Protein AF-A0A926KRE2-F1 (afdb_monomer_lite)

InterPro domains:
  IPR025177 Cell division inhibitor MciZ [PF13072] (1-24)

pLDDT: mean 75.76, std 13.04, range [48.88, 95.81]

Organism: NCBI:txid2770274

Foldseek 3Di:
DDWAADQADIDDDDDPVVVVVVVVVVDVVCDDPDDVRNVSNPDDHPPDDPPPPPPPDPPDDDDDDD

Secondary structure (DSSP, 8-state):
-EEEEETTEEEEES-HHHHHHHHHHHHHHH-TT--HHHHHHHS-------------S----PPPP-

Structure (mmCIF, N/CA/C/O backbone):
data_AF-A0A926KRE2-F1
#
_entry.id   AF-A0A926KRE2-F1
#
loop_
_atom_site.group_PDB
_atom_site.id
_atom_site.type_symbol
_atom_site.label_atom_id
_atom_site.label_alt_id
_atom_site.label_comp_id
_atom_site.label_asym_id
_atom_site.label_entity_id
_atom_site.label_seq_id
_atom_site.pdbx_PDB_ins_code
_atom_site.Cartn_x
_atom_site.Cartn_y
_atom_site.Cartn_z
_atom_site.occupancy
_atom_site.B_iso_or_equiv
_atom_site.auth_seq_id
_atom_site.auth_comp_id
_atom_site.auth_asym_id
_atom_site.auth_atom_id
_atom_site.pdbx_PDB_model_num
ATOM 1 N N . MET A 1 1 ? 11.822 -0.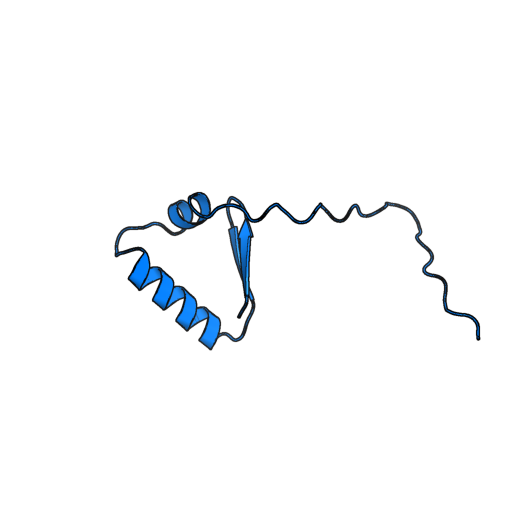063 1.117 1.00 86.69 1 MET A N 1
ATOM 2 C CA . MET A 1 1 ? 10.528 -0.583 0.605 1.00 86.69 1 MET A CA 1
ATOM 3 C C . MET A 1 1 ? 9.728 0.530 -0.084 1.00 86.69 1 MET A C 1
ATOM 5 O O . MET A 1 1 ? 9.855 1.675 0.329 1.00 86.69 1 MET A O 1
ATOM 9 N N . LYS A 1 2 ? 8.970 0.217 -1.146 1.00 87.75 2 LYS A N 1
ATOM 10 C CA . LYS A 1 2 ? 8.083 1.121 -1.906 1.00 87.75 2 LYS A CA 1
ATOM 11 C C . LYS A 1 2 ? 6.623 0.676 -1.765 1.00 87.75 2 LYS A C 1
ATOM 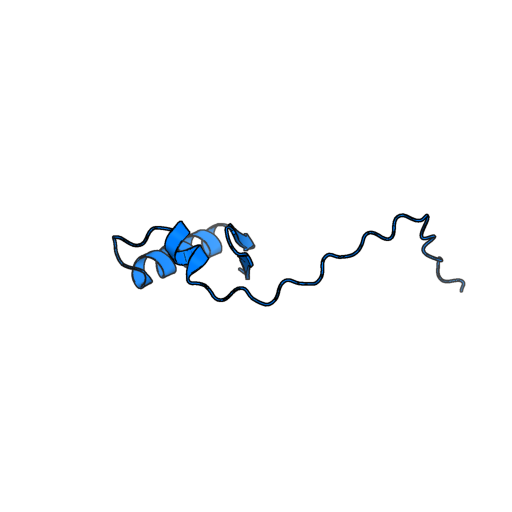13 O O . LYS A 1 2 ? 6.361 -0.528 -1.746 1.00 87.75 2 LYS A O 1
ATOM 18 N N . SER A 1 3 ? 5.693 1.624 -1.731 1.00 85.69 3 SER A N 1
ATOM 19 C CA . SER A 1 3 ? 4.251 1.373 -1.754 1.00 85.69 3 SER A CA 1
ATOM 20 C C . SER A 1 3 ? 3.631 1.940 -3.031 1.00 85.69 3 SER A C 1
ATOM 22 O O . SER A 1 3 ? 3.956 3.044 -3.463 1.00 85.69 3 SER A O 1
ATOM 24 N N . TYR A 1 4 ? 2.742 1.168 -3.647 1.00 85.75 4 TYR A N 1
ATOM 25 C CA . TYR A 1 4 ? 1.933 1.591 -4.782 1.00 85.75 4 TYR A CA 1
ATOM 26 C C . TYR A 1 4 ? 0.475 1.407 -4.415 1.00 85.75 4 TYR A C 1
ATOM 28 O O . TYR A 1 4 ? 0.061 0.319 -4.010 1.00 85.75 4 TYR A O 1
ATOM 36 N N . VAL A 1 5 ? -0.296 2.472 -4.565 1.00 79.44 5 VAL A N 1
ATOM 37 C CA . VAL A 1 5 ? -1.708 2.483 -4.209 1.00 79.44 5 VAL A CA 1
ATOM 38 C C . VAL A 1 5 ? -2.520 2.585 -5.486 1.00 79.44 5 VAL A C 1
ATOM 40 O O . VAL A 1 5 ? -2.231 3.390 -6.367 1.00 79.44 5 VAL A O 1
ATOM 43 N N . THR A 1 6 ? -3.526 1.734 -5.586 1.00 75.44 6 THR A N 1
ATOM 44 C CA . THR A 1 6 ? -4.576 1.786 -6.599 1.00 75.44 6 THR A CA 1
ATOM 45 C C . THR A 1 6 ? -5.918 1.725 -5.884 1.00 75.44 6 THR A C 1
ATOM 47 O O . THR A 1 6 ? -5.975 1.304 -4.732 1.00 75.44 6 THR A O 1
ATOM 50 N N . ASP A 1 7 ? -6.989 2.061 -6.591 1.00 68.94 7 ASP A N 1
ATOM 51 C CA . ASP A 1 7 ? -8.347 2.228 -6.055 1.00 68.94 7 ASP A CA 1
ATOM 52 C C . ASP A 1 7 ? -8.841 1.103 -5.113 1.00 68.94 7 ASP A C 1
ATOM 54 O O . ASP A 1 7 ? -9.575 1.344 -4.160 1.00 68.94 7 ASP A O 1
ATOM 58 N N . ARG A 1 8 ? -8.409 -0.148 -5.343 1.00 75.12 8 ARG A N 1
ATOM 59 C CA . ARG A 1 8 ? -8.834 -1.329 -4.558 1.00 75.12 8 ARG A CA 1
ATOM 60 C C . ARG A 1 8 ? -7.691 -2.155 -3.983 1.00 75.12 8 ARG A C 1
ATOM 62 O O . ARG A 1 8 ? -7.912 -3.245 -3.463 1.00 75.12 8 ARG A O 1
ATOM 69 N N . GLN A 1 9 ? -6.458 -1.706 -4.169 1.00 82.50 9 GLN A N 1
ATOM 70 C CA . GLN A 1 9 ? -5.296 -2.577 -4.066 1.00 82.50 9 GLN A CA 1
ATOM 71 C C . GLN A 1 9 ? -4.084 -1.768 -3.611 1.00 82.50 9 GLN A C 1
ATOM 73 O O . GLN A 1 9 ? -3.752 -0.741 -4.204 1.00 82.50 9 GLN A O 1
ATOM 78 N N . ILE A 1 10 ? -3.387 -2.284 -2.601 1.00 84.94 10 ILE A N 1
ATOM 79 C CA . ILE A 1 10 ? -2.113 -1.751 -2.119 1.00 84.94 10 ILE A CA 1
ATOM 80 C C . ILE A 1 10 ? -1.037 -2.781 -2.456 1.00 84.94 10 ILE A C 1
ATOM 82 O O . ILE A 1 10 ? -1.147 -3.949 -2.086 1.00 84.94 10 ILE A O 1
ATOM 86 N N . ARG A 1 11 ? 0.006 -2.362 -3.172 1.00 88.25 11 ARG A N 1
ATOM 87 C CA . ARG A 1 11 ? 1.168 -3.196 -3.498 1.00 88.25 11 ARG A CA 1
ATOM 88 C C . ARG A 1 11 ? 2.375 -2.694 -2.721 1.00 88.25 11 ARG A C 1
ATOM 90 O O . ARG A 1 11 ? 2.758 -1.536 -2.856 1.00 88.25 11 ARG A O 1
ATOM 97 N N . LEU A 1 12 ? 2.990 -3.572 -1.934 1.00 90.25 12 LEU A N 1
ATOM 98 C CA . LEU A 1 12 ? 4.199 -3.282 -1.164 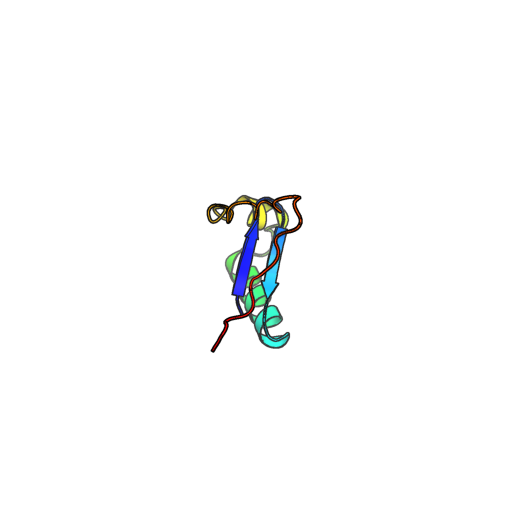1.00 90.25 12 LEU A CA 1
ATOM 99 C C . LEU A 1 12 ? 5.377 -4.058 -1.759 1.00 90.25 12 LEU A C 1
ATOM 101 O O . LEU A 1 12 ? 5.297 -5.274 -1.911 1.00 90.25 12 LEU A O 1
ATOM 105 N N . VAL A 1 13 ? 6.466 -3.367 -2.097 1.00 91.19 13 VAL A N 1
ATOM 106 C CA . VAL A 1 13 ? 7.651 -3.961 -2.739 1.00 91.19 13 VAL A CA 1
ATOM 107 C C . VAL A 1 13 ? 8.902 -3.631 -1.926 1.00 91.19 13 VAL A C 1
ATOM 109 O O . VAL A 1 13 ? 9.280 -2.468 -1.781 1.00 91.19 13 VAL A O 1
ATOM 112 N N . GLY A 1 14 ? 9.571 -4.643 -1.379 1.00 92.50 14 GLY A N 1
ATOM 113 C CA . GLY A 1 14 ? 10.778 -4.473 -0.568 1.00 92.50 14 GLY A CA 1
ATOM 114 C C . GLY A 1 14 ? 11.184 -5.756 0.150 1.00 92.50 14 GLY A C 1
ATOM 115 O O . GLY A 1 14 ? 10.647 -6.826 -0.131 1.00 92.50 14 GLY A O 1
ATOM 116 N N . LYS A 1 15 ? 12.121 -5.653 1.096 1.00 95.81 15 LYS A N 1
ATOM 117 C CA . LYS A 1 15 ? 12.506 -6.786 1.946 1.00 95.81 15 LYS A CA 1
ATOM 1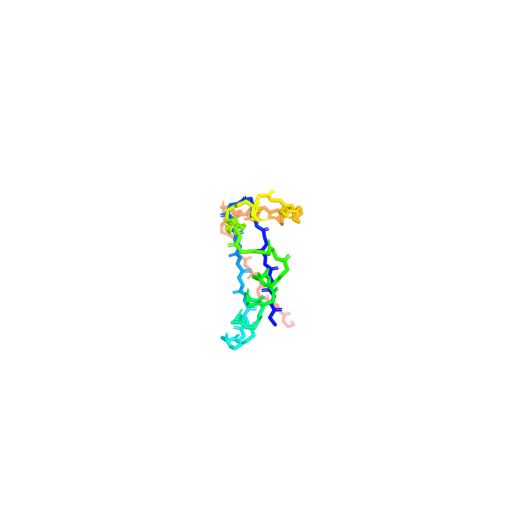18 C C . LYS A 1 15 ? 11.353 -7.129 2.895 1.00 95.81 15 LYS A C 1
ATOM 120 O O . LYS A 1 15 ? 10.671 -6.235 3.395 1.00 95.81 15 LYS A O 1
ATOM 125 N N . ALA A 1 16 ? 11.170 -8.414 3.198 1.00 93.88 16 ALA A N 1
ATOM 126 C CA . ALA A 1 16 ? 10.056 -8.889 4.026 1.00 93.88 16 ALA A CA 1
ATOM 127 C C . ALA A 1 16 ? 9.958 -8.172 5.388 1.00 93.88 16 ALA A C 1
ATOM 129 O O . ALA A 1 16 ? 8.869 -7.800 5.827 1.00 93.88 16 ALA A O 1
ATOM 130 N N . TRP A 1 17 ? 11.099 -7.906 6.031 1.00 95.81 17 TRP A N 1
ATOM 131 C CA . TRP A 1 17 ? 11.135 -7.196 7.311 1.00 95.81 17 TRP A CA 1
ATOM 132 C C . TRP A 1 17 ? 10.690 -5.727 7.197 1.00 95.81 17 TRP A C 1
ATOM 134 O O . TRP A 1 17 ? 10.043 -5.214 8.109 1.00 95.81 17 TRP A O 1
ATOM 144 N N . GLU A 1 18 ? 10.980 -5.056 6.077 1.00 93.75 18 GLU A N 1
ATOM 145 C CA . GLU A 1 18 ? 10.525 -3.683 5.828 1.00 93.75 18 GLU A CA 1
ATOM 146 C C . GLU A 1 18 ? 9.009 -3.649 5.631 1.00 93.75 18 GLU A C 1
ATOM 148 O O . GLU A 1 18 ? 8.336 -2.758 6.146 1.00 93.75 18 GLU A O 1
ATOM 153 N N . ILE A 1 19 ? 8.472 -4.644 4.913 1.00 91.75 19 ILE A N 1
ATOM 154 C CA . ILE A 1 19 ? 7.032 -4.790 4.678 1.00 91.75 19 ILE A CA 1
ATOM 155 C C . ILE A 1 19 ? 6.300 -4.977 6.007 1.00 91.75 19 ILE A C 1
ATOM 157 O O . ILE A 1 19 ? 5.351 -4.247 6.290 1.00 91.75 19 ILE A O 1
ATOM 161 N N . LYS A 1 20 ? 6.788 -5.886 6.859 1.00 92.44 20 LYS A N 1
ATOM 162 C CA . LYS A 1 20 ? 6.229 -6.109 8.198 1.00 92.44 20 LYS A CA 1
ATOM 163 C C . LYS A 1 20 ? 6.235 -4.828 9.034 1.00 92.44 20 LYS A C 1
ATOM 165 O O . LYS A 1 20 ? 5.203 -4.459 9.588 1.00 92.44 20 LYS A O 1
ATOM 170 N N . ARG A 1 21 ? 7.378 -4.134 9.100 1.00 93.25 21 ARG A N 1
ATOM 171 C CA . ARG A 1 21 ? 7.520 -2.889 9.870 1.00 93.25 21 ARG A CA 1
ATOM 172 C C . ARG A 1 21 ? 6.545 -1.815 9.390 1.00 93.25 21 ARG A C 1
ATOM 174 O O . ARG A 1 21 ? 5.923 -1.155 10.211 1.00 93.25 21 ARG A O 1
ATOM 181 N N . HIS A 1 22 ? 6.400 -1.646 8.080 1.00 89.38 22 HIS A N 1
ATOM 182 C CA . HIS A 1 22 ? 5.506 -0.639 7.516 1.00 89.38 22 HIS A CA 1
ATOM 183 C C . HIS A 1 22 ? 4.034 -0.925 7.825 1.00 89.38 22 HIS A C 1
ATOM 185 O O . HIS A 1 22 ? 3.327 -0.027 8.270 1.00 89.38 22 HIS A O 1
ATOM 191 N N . LEU A 1 23 ? 3.585 -2.175 7.663 1.00 87.75 23 LEU A N 1
ATOM 192 C CA . LEU A 1 23 ? 2.220 -2.575 8.021 1.00 87.75 23 LEU A CA 1
ATOM 193 C C . LEU A 1 23 ? 1.931 -2.340 9.509 1.00 87.75 23 LEU A C 1
ATOM 195 O O . LEU A 1 23 ? 0.847 -1.888 9.865 1.00 87.75 23 LEU A O 1
ATOM 199 N N . GLN A 1 24 ? 2.912 -2.594 10.375 1.00 89.81 24 GLN A N 1
ATOM 200 C CA . GLN A 1 24 ? 2.779 -2.363 11.810 1.00 89.81 24 GLN A CA 1
ATOM 201 C C . GLN A 1 24 ? 2.647 -0.871 12.153 1.00 89.81 24 GLN A C 1
ATOM 203 O O . GLN A 1 24 ? 1.829 -0.516 12.996 1.00 89.81 24 GLN A O 1
ATOM 208 N N . VAL A 1 25 ? 3.403 0.002 11.480 1.00 89.12 25 VAL A N 1
ATOM 209 C CA . VAL A 1 25 ? 3.276 1.463 11.637 1.00 89.12 25 VAL A CA 1
ATOM 210 C C . VAL A 1 25 ? 1.905 1.945 11.162 1.00 89.12 25 VAL A C 1
ATOM 212 O O . VAL A 1 25 ? 1.256 2.710 11.870 1.00 89.12 25 VAL A O 1
ATOM 215 N N . LEU A 1 26 ? 1.427 1.460 10.013 1.00 83.88 26 LEU A N 1
ATOM 216 C CA . LEU A 1 26 ? 0.095 1.804 9.507 1.00 83.88 26 LEU A CA 1
ATOM 217 C C . LEU A 1 26 ? -1.012 1.393 10.480 1.00 83.88 26 LEU A C 1
ATOM 219 O O . LEU A 1 26 ? -1.935 2.165 10.719 1.00 83.88 26 LEU A O 1
ATOM 223 N N . LEU A 1 27 ? -0.895 0.214 11.092 1.00 84.38 27 LEU A N 1
ATOM 224 C CA . LEU A 1 27 ? -1.853 -0.264 12.087 1.00 84.38 27 LEU A CA 1
ATOM 225 C C . LEU A 1 27 ? -1.850 0.592 13.365 1.00 84.38 27 LEU A C 1
ATOM 227 O O . LEU A 1 27 ? -2.902 0.818 13.955 1.00 84.38 27 LEU A O 1
ATOM 231 N N . GLN A 1 28 ? -0.689 1.106 13.777 1.00 86.38 28 GLN A N 1
ATOM 232 C CA . GLN A 1 28 ? -0.599 2.046 14.901 1.00 86.38 28 GLN A CA 1
ATOM 233 C C . GLN A 1 28 ? -1.249 3.398 14.580 1.00 86.38 28 GLN A C 1
ATOM 235 O O . GLN A 1 28 ? -1.858 3.999 15.459 1.00 86.38 28 GLN A O 1
ATOM 240 N N . GLN A 1 29 ? -1.136 3.867 13.335 1.00 82.31 29 GLN A N 1
ATOM 241 C CA . GLN A 1 29 ? -1.682 5.155 12.895 1.00 82.31 29 GLN A CA 1
ATOM 242 C C . GLN A 1 29 ? -3.189 5.109 12.619 1.00 82.31 29 GLN A C 1
ATOM 244 O O . GLN A 1 29 ? -3.888 6.076 12.902 1.00 82.31 29 GLN A O 1
ATOM 249 N N . ALA A 1 30 ? -3.693 4.003 12.068 1.00 76.62 30 ALA A N 1
ATOM 250 C CA . ALA A 1 30 ? -5.090 3.870 11.666 1.00 76.62 30 ALA A CA 1
ATOM 251 C C . ALA A 1 30 ? -6.039 3.578 12.846 1.00 76.62 30 ALA A C 1
ATOM 253 O O . ALA A 1 30 ? -7.246 3.750 12.722 1.00 76.62 30 ALA A O 1
ATOM 254 N N . GLY A 1 31 ? -5.517 3.173 14.007 1.00 72.75 31 GLY A N 1
ATOM 255 C CA . GLY A 1 31 ? -6.344 2.751 15.137 1.00 72.75 31 GLY A CA 1
ATOM 256 C C . GLY A 1 31 ? -6.956 1.358 14.931 1.00 72.75 31 GLY A C 1
ATOM 257 O O . GLY A 1 31 ? -6.873 0.759 13.861 1.00 72.75 31 GLY A O 1
ATOM 258 N N . LYS A 1 32 ? -7.545 0.800 15.996 1.00 71.31 32 LYS A N 1
ATOM 259 C CA . LYS A 1 32 ? -7.919 -0.628 16.076 1.00 71.31 32 LYS A CA 1
ATOM 260 C C . LYS A 1 32 ? -9.010 -1.080 15.093 1.00 71.31 32 LYS A C 1
ATOM 262 O O . LYS A 1 32 ? -9.115 -2.280 14.86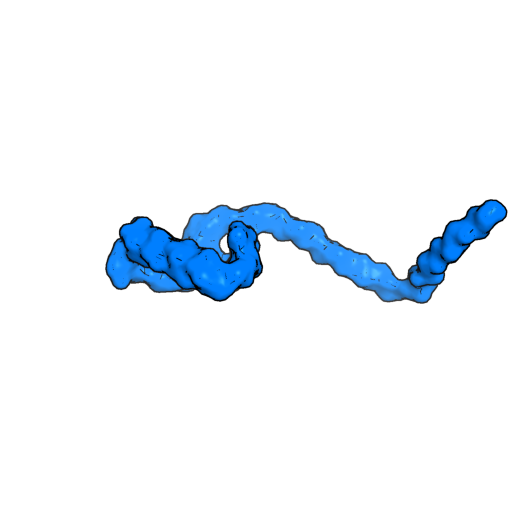8 1.00 71.31 32 LYS A O 1
ATOM 267 N N . ASP A 1 33 ? -9.797 -0.154 14.544 1.00 75.44 33 ASP A N 1
ATOM 268 C CA . ASP A 1 33 ? -11.067 -0.472 13.869 1.00 75.44 33 ASP A CA 1
ATOM 269 C C . ASP A 1 33 ? -11.120 -0.063 12.386 1.00 75.44 33 ASP A C 1
ATOM 271 O O . ASP A 1 33 ? -12.156 -0.156 11.728 1.00 75.44 33 ASP A O 1
ATOM 275 N N . VAL A 1 34 ? -9.995 0.387 11.819 1.00 78.38 34 VAL A N 1
ATOM 276 C CA . VAL A 1 34 ? -9.941 0.740 10.397 1.00 78.38 34 VAL A CA 1
ATOM 277 C C . VAL A 1 34 ? -9.730 -0.514 9.562 1.00 78.38 34 VAL A C 1
ATOM 279 O O . VAL A 1 34 ? -8.697 -1.184 9.634 1.00 78.38 34 VAL A O 1
ATOM 282 N N . LYS A 1 35 ? -10.708 -0.818 8.706 1.00 81.12 35 LYS A N 1
ATOM 283 C CA . LYS A 1 35 ? -10.569 -1.886 7.719 1.00 81.12 35 LYS A CA 1
ATOM 284 C C . LYS A 1 35 ? -9.582 -1.451 6.644 1.00 81.12 35 LYS A C 1
ATOM 286 O O . LYS A 1 35 ? -9.633 -0.332 6.137 1.00 81.12 35 LYS A O 1
ATOM 291 N N . LEU A 1 36 ? -8.738 -2.385 6.215 1.00 76.00 36 LEU A N 1
ATOM 292 C CA . LEU A 1 36 ? -7.760 -2.152 5.149 1.00 76.00 36 LEU A CA 1
ATOM 293 C C . LEU A 1 36 ? -8.406 -1.617 3.859 1.00 76.00 36 LEU A C 1
ATOM 295 O O . LEU A 1 36 ? -7.791 -0.841 3.136 1.00 76.00 36 LEU A O 1
ATOM 299 N N . ILE A 1 37 ? -9.650 -2.017 3.581 1.00 75.25 37 ILE A N 1
ATOM 300 C CA . ILE A 1 37 ? -10.390 -1.560 2.402 1.00 75.25 37 ILE A CA 1
ATOM 301 C C . ILE A 1 37 ? -10.797 -0.089 2.492 1.00 75.25 37 ILE A C 1
ATOM 303 O O . ILE A 1 37 ? -10.767 0.610 1.485 1.00 75.25 37 ILE A O 1
ATOM 307 N N . ASP A 1 38 ? -11.125 0.391 3.689 1.00 77.56 38 ASP A N 1
ATOM 308 C CA . ASP A 1 38 ? -11.480 1.790 3.914 1.00 77.56 38 ASP A CA 1
ATOM 309 C C . ASP A 1 38 ? -10.225 2.664 3.852 1.00 77.56 38 ASP A C 1
ATOM 311 O O . ASP A 1 38 ? -10.252 3.749 3.278 1.00 77.56 38 ASP A O 1
ATOM 315 N N . TYR A 1 39 ? -9.091 2.134 4.320 1.00 76.50 39 TYR A N 1
ATOM 316 C CA . TYR A 1 39 ? -7.781 2.753 4.132 1.00 76.50 39 TYR A CA 1
ATOM 317 C C . TYR A 1 39 ? -7.357 2.815 2.654 1.00 76.50 39 TYR A C 1
ATOM 319 O O . TYR A 1 39 ? -6.874 3.840 2.185 1.00 76.50 39 TYR A O 1
ATOM 327 N N . ALA A 1 40 ? -7.567 1.746 1.881 1.00 75.69 40 ALA A N 1
ATOM 328 C CA . ALA A 1 40 ? -7.244 1.741 0.452 1.00 75.69 40 ALA A CA 1
ATOM 329 C C . ALA A 1 40 ? -8.091 2.749 -0.347 1.00 75.69 40 ALA A C 1
ATOM 331 O O . ALA A 1 40 ? -7.585 3.342 -1.294 1.00 75.69 40 ALA A O 1
ATOM 332 N N . ARG A 1 41 ? -9.351 2.963 0.059 1.00 75.56 41 ARG A N 1
ATOM 333 C CA . ARG A 1 41 ? -10.263 3.951 -0.541 1.00 75.56 41 ARG A CA 1
ATOM 334 C C . ARG A 1 41 ? -9.951 5.392 -0.147 1.00 75.56 41 ARG A C 1
ATOM 336 O O . ARG A 1 41 ? -10.219 6.294 -0.931 1.00 75.56 41 ARG A O 1
ATOM 343 N N . SER A 1 42 ? -9.449 5.619 1.067 1.00 72.19 42 SER A N 1
ATOM 344 C CA . SER A 1 42 ? -9.141 6.968 1.560 1.00 72.19 42 SER A CA 1
ATOM 345 C C . SER A 1 42 ? -7.808 7.504 1.045 1.00 72.19 42 SER A C 1
ATOM 347 O O . SER A 1 42 ? -7.572 8.712 1.086 1.00 72.19 42 SER A O 1
ATOM 349 N N . LEU A 1 43 ? -6.935 6.624 0.550 1.00 70.19 43 LEU A N 1
ATOM 350 C CA . LEU A 1 43 ? -5.670 7.036 -0.028 1.00 70.19 43 LEU A CA 1
ATOM 351 C C . LEU A 1 43 ? -5.901 7.727 -1.380 1.00 70.19 43 LEU A C 1
ATOM 353 O O . LEU A 1 43 ? -6.495 7.125 -2.279 1.00 70.19 43 LEU A O 1
ATOM 357 N N . PRO A 1 44 ? -5.393 8.961 -1.567 1.00 63.12 44 PRO A N 1
ATOM 358 C CA . PRO A 1 44 ? -5.450 9.621 -2.858 1.00 63.12 44 PRO A CA 1
ATOM 359 C C . PRO A 1 44 ? -4.707 8.750 -3.864 1.00 63.12 44 PRO A C 1
ATOM 361 O O . PRO A 1 44 ? -3.525 8.443 -3.687 1.00 63.12 44 PRO A O 1
ATOM 364 N N . THR A 1 45 ? -5.413 8.312 -4.902 1.00 59.91 45 THR A N 1
ATOM 365 C CA . THR A 1 45 ? -4.827 7.530 -5.984 1.00 59.91 45 THR A CA 1
ATOM 366 C C . THR A 1 45 ? -3.721 8.387 -6.604 1.00 59.91 45 THR A C 1
ATOM 368 O O . THR A 1 45 ? -4.028 9.443 -7.166 1.00 59.91 45 THR A O 1
ATOM 371 N N . PRO A 1 46 ? -2.431 8.005 -6.513 1.00 58.88 46 PRO A N 1
ATOM 372 C CA . PRO A 1 46 ? -1.429 8.669 -7.325 1.00 58.88 46 PRO A CA 1
ATOM 373 C C . PRO A 1 46 ? -1.839 8.420 -8.773 1.00 58.88 46 PRO A C 1
ATOM 375 O O . PRO A 1 46 ? -2.055 7.265 -9.149 1.00 58.88 46 PRO A O 1
ATOM 378 N N . LEU A 1 47 ? -2.030 9.506 -9.531 1.00 52.88 47 LEU A N 1
ATOM 379 C CA . LEU A 1 47 ? -2.468 9.500 -10.925 1.00 52.88 47 LEU A CA 1
ATOM 380 C C . LEU A 1 47 ? -1.829 8.317 -11.651 1.00 52.88 47 LEU A C 1
ATOM 382 O O . LEU A 1 47 ? -0.610 8.253 -11.819 1.00 52.88 47 LEU A O 1
ATOM 386 N N . LEU A 1 48 ? -2.685 7.346 -11.970 1.00 51.06 48 LEU A N 1
ATOM 387 C CA . LEU A 1 48 ? -2.340 6.073 -12.571 1.00 51.06 48 LEU A CA 1
ATOM 388 C C . LEU A 1 48 ? -1.347 6.330 -13.708 1.00 51.06 48 LEU A C 1
ATOM 390 O O . LEU A 1 48 ? -1.658 7.050 -14.659 1.00 51.06 48 LEU A O 1
ATOM 394 N N . HIS A 1 49 ? -0.151 5.749 -13.602 1.00 54.56 49 HIS A N 1
ATOM 395 C CA . HIS A 1 49 ? 0.743 5.625 -14.744 1.00 54.56 49 HIS A CA 1
ATOM 396 C C . HIS A 1 49 ? -0.091 5.119 -15.920 1.00 54.56 49 HIS A C 1
ATOM 398 O O . HIS A 1 49 ? -0.758 4.088 -15.796 1.00 54.56 49 HIS A O 1
ATOM 404 N N . LYS A 1 50 ? -0.084 5.891 -17.017 1.00 49.94 50 LYS A N 1
ATOM 405 C CA . LYS A 1 50 ? -0.787 5.578 -18.264 1.00 49.94 50 LYS A CA 1
ATOM 406 C C . LYS A 1 50 ? 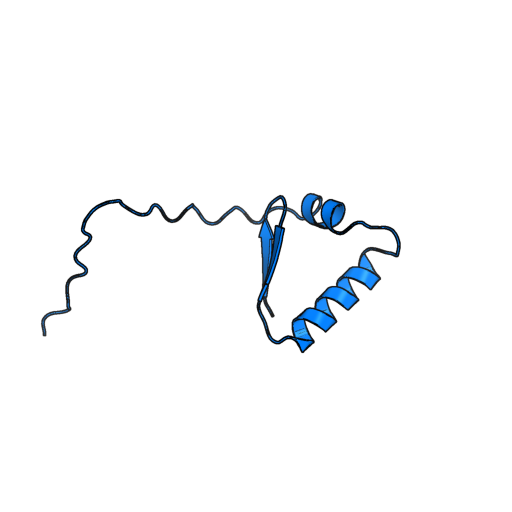-0.669 4.076 -18.535 1.00 49.94 50 LYS A C 1
ATOM 408 O O . LYS A 1 50 ? 0.448 3.558 -18.411 1.00 49.94 50 LYS A O 1
ATOM 413 N N . PRO A 1 51 ? -1.763 3.374 -18.886 1.00 48.88 51 PRO A N 1
ATOM 414 C CA . PRO A 1 51 ? -1.636 2.009 -19.364 1.00 48.88 51 PRO A CA 1
ATOM 415 C C . PRO A 1 51 ? -0.588 2.041 -20.472 1.00 48.88 51 PRO A C 1
ATOM 417 O O . PRO A 1 51 ? -0.705 2.816 -21.420 1.00 48.88 51 PRO A O 1
ATOM 420 N N . PHE A 1 52 ? 0.499 1.295 -20.285 1.00 52.78 52 PHE A N 1
ATOM 421 C CA . PHE A 1 52 ? 1.494 1.124 -21.325 1.00 52.78 52 PHE A CA 1
ATOM 422 C C . PHE A 1 52 ? 0.754 0.430 -22.462 1.00 52.78 52 PHE A C 1
ATOM 424 O O . PHE A 1 52 ? 0.480 -0.770 -22.379 1.00 52.78 52 PHE A O 1
ATOM 431 N N . GLU A 1 53 ? 0.316 1.210 -23.450 1.00 53.47 53 GLU A N 1
ATOM 432 C CA . GLU A 1 53 ? -0.322 0.696 -24.646 1.00 53.47 53 GLU A CA 1
ATOM 433 C C . GLU A 1 53 ? 0.655 -0.305 -25.250 1.00 53.47 53 GLU A C 1
ATOM 435 O O . GLU A 1 53 ? 1.691 0.056 -25.812 1.00 53.47 53 GLU A O 1
ATOM 440 N N . LYS A 1 54 ? 0.355 -1.595 -25.083 1.00 55.34 54 LYS A N 1
ATOM 441 C CA . LYS A 1 54 ? 0.968 -2.631 -25.896 1.00 55.34 54 LYS A CA 1
ATOM 442 C C . LYS A 1 54 ? 0.518 -2.327 -27.316 1.00 55.34 54 LYS A C 1
ATOM 444 O O . LYS A 1 54 ? -0.566 -2.745 -27.711 1.00 55.34 54 LYS A O 1
ATOM 449 N N . LYS A 1 55 ? 1.328 -1.568 -28.058 1.00 57.59 55 LYS A N 1
ATOM 450 C CA . LYS A 1 55 ? 1.209 -1.455 -29.508 1.00 57.59 55 LYS A CA 1
ATOM 451 C C . LYS A 1 55 ? 1.246 -2.881 -30.044 1.00 57.59 55 LYS A C 1
ATOM 453 O O . LYS A 1 55 ? 2.295 -3.520 -30.044 1.00 57.59 55 LYS A O 1
ATOM 458 N N . GLN A 1 56 ? 0.073 -3.408 -30.385 1.00 57.75 56 GLN A N 1
ATOM 459 C CA . GLN A 1 56 ? -0.091 -4.693 -31.045 1.00 57.75 56 GLN A CA 1
ATOM 460 C C . GLN A 1 56 ? 0.436 -4.527 -32.469 1.00 57.75 56 GLN A C 1
ATOM 462 O O . GLN A 1 56 ? -0.290 -4.188 -33.393 1.00 57.75 56 GLN A O 1
ATOM 467 N N . GLY A 1 57 ? 1.744 -4.674 -32.616 1.00 64.62 57 GLY A N 1
ATOM 468 C CA . GLY A 1 57 ? 2.446 -4.686 -33.885 1.00 64.62 57 GLY A CA 1
ATOM 469 C C . GLY A 1 57 ? 3.842 -5.261 -33.657 1.00 64.62 57 GLY A C 1
ATOM 470 O O . GLY A 1 57 ? 4.366 -5.130 -32.546 1.00 64.62 57 GLY A O 1
ATOM 471 N N . PRO A 1 58 ? 4.451 -5.924 -34.652 1.00 64.50 58 PRO A N 1
ATOM 472 C CA . PRO A 1 58 ? 5.824 -6.398 -34.549 1.00 64.50 58 PRO A CA 1
ATOM 473 C C . PRO A 1 58 ? 6.766 -5.189 -34.477 1.00 64.50 58 PRO A C 1
ATOM 475 O O . PRO A 1 58 ? 7.267 -4.697 -35.483 1.00 64.50 58 PRO A O 1
ATOM 478 N N . HIS A 1 59 ? 6.982 -4.666 -33.272 1.00 64.88 59 HIS A N 1
ATOM 479 C CA . HIS A 1 59 ? 7.992 -3.650 -33.018 1.00 64.88 59 HIS A CA 1
ATOM 480 C C . HIS A 1 59 ? 9.357 -4.341 -33.033 1.00 64.88 59 HIS A C 1
ATOM 482 O O . HIS A 1 59 ? 9.809 -4.891 -32.030 1.00 64.88 59 HIS A O 1
ATOM 488 N N . ILE A 1 60 ? 9.998 -4.342 -34.202 1.00 73.19 60 ILE A N 1
ATOM 489 C CA . ILE A 1 60 ? 11.403 -4.719 -34.339 1.00 73.19 60 ILE A CA 1
ATOM 490 C C . ILE A 1 60 ? 12.214 -3.652 -33.601 1.00 73.19 60 ILE A C 1
ATOM 492 O O . ILE A 1 60 ? 12.205 -2.482 -33.979 1.00 73.19 60 ILE A O 1
ATOM 496 N N . ILE A 1 61 ? 12.871 -4.049 -32.513 1.00 75.56 61 ILE A N 1
ATOM 497 C CA . ILE A 1 61 ? 13.833 -3.205 -31.802 1.00 75.56 61 ILE A CA 1
ATOM 498 C C . ILE A 1 61 ? 15.126 -3.253 -32.628 1.00 75.56 61 ILE A C 1
ATOM 500 O O . ILE A 1 61 ? 15.709 -4.334 -32.738 1.00 75.56 61 ILE A O 1
ATOM 504 N N . PRO A 1 62 ? 15.567 -2.146 -33.252 1.00 76.88 62 PRO A N 1
ATOM 505 C CA . PRO A 1 62 ? 16.786 -2.170 -34.044 1.00 76.88 62 PRO A CA 1
ATOM 506 C C . PRO A 1 62 ? 17.995 -2.383 -33.129 1.00 76.88 62 PRO A C 1
ATOM 508 O O . PRO A 1 62 ? 18.114 -1.753 -32.076 1.00 76.88 62 PRO A O 1
ATOM 511 N N . PHE A 1 63 ? 18.901 -3.266 -33.544 1.00 75.31 63 PHE A N 1
ATOM 512 C CA . PHE A 1 63 ? 20.217 -3.357 -32.923 1.00 75.31 63 PHE A CA 1
ATOM 513 C C . PHE A 1 63 ? 21.064 -2.152 -33.350 1.00 75.31 63 PHE A C 1
ATOM 515 O O . PHE A 1 63 ? 21.019 -1.770 -34.522 1.00 75.31 63 PHE A O 1
ATOM 522 N N . PRO A 1 64 ? 21.849 -1.556 -32.439 1.00 68.94 64 PRO A N 1
ATOM 523 C CA . PRO A 1 64 ? 22.769 -0.491 -32.804 1.00 68.94 64 PRO A CA 1
ATOM 524 C C . PRO A 1 64 ? 23.863 -1.054 -33.720 1.00 68.94 64 PRO A C 1
ATOM 526 O O . PRO A 1 64 ? 24.628 -1.935 -33.321 1.00 68.94 64 PRO A O 1
ATOM 529 N N . SER A 1 65 ? 23.923 -0.562 -34.958 1.00 74.69 65 SER A N 1
ATOM 530 C CA . SER A 1 65 ? 25.061 -0.777 -35.853 1.00 74.69 65 SER A CA 1
ATOM 531 C C . SER A 1 65 ? 26.257 0.046 -35.365 1.00 74.69 65 SER A C 1
ATOM 533 O O . SER A 1 65 ? 26.074 1.190 -34.947 1.00 74.69 65 SER A O 1
ATOM 535 N N . ARG A 1 66 ? 27.447 -0.567 -35.387 1.00 66.75 66 ARG A N 1
ATOM 536 C CA . ARG A 1 66 ? 28.727 0.081 -35.057 1.00 66.75 66 ARG A CA 1
ATOM 537 C C . ARG A 1 66 ? 29.102 1.159 -36.064 1.00 66.75 66 ARG A C 1
ATOM 539 O O . ARG A 1 66 ? 28.779 0.963 -37.255 1.00 66.75 66 ARG A O 1
#

Sequence (66 aa):
MKSYVTDRQIRLVGKAWEIKRHLQVLLQQAGKDVKLIDYARSLPTPLLHKPFEKKQGPHIIPFPSR

Radius of gyration: 18.73 Å; chains: 1; bounding box: 40×18×52 Å